Protein AF-A0A0D1WNM3-F1 (afdb_monomer)

Secondary structure (DSSP, 8-state):
--S-HHHHHHH---HHHHTS-HHHHHHHHHHHHHHHHHHHSS-TT-TTT-TTSS-HHHHHHHHHHHHHHHHHHHHHHHHHHHTS---SS----------PPP--HHHHGGG---TT-------------

Solvent-accessible surface area (backbone atoms only — not comparable to full-atom values): 8099 Å² total; per-residue (Å²): 130,94,72,53,56,62,60,40,35,73,70,46,87,46,65,69,48,55,72,45,55,57,84,56,43,50,53,28,38,53,53,25,48,53,54,51,28,64,66,22,66,52,74,66,76,48,53,89,86,24,75,84,40,64,54,70,52,48,49,49,40,39,38,57,42,16,50,52,46,37,46,52,56,46,50,52,54,50,55,66,67,68,73,78,70,95,74,74,99,70,83,79,74,74,80,81,68,79,81,72,82,78,87,44,59,81,56,41,57,90,63,40,60,70,89,77,74,78,78,73,79,77,79,80,77,77,80,79,133

pLDDT: mean 78.2, std 16.03, range [42.34, 95.0]

Nearest PDB structures (foldseek):
  1zts-assembly1_A  TM=7.101E-01  e=7.286E-07  Bacillus subtilis
  1xn8-assembly1_A  TM=7.200E-01  e=1.073E-06  Bacillus subtilis

Foldseek 3Di:
DQDALVRLLVPDPDPLSVPDDRVVLVVLLVVQQVVLCVQQVHAQPPCVVNVPTDDPLVVVSSSLSSNLSSVVVSVVVVVVVPPPDPDDDDDPPPPCPPPDRDDSCVSCVVRRPPPDDPPPPPPPPDDDD

Radius of gyration: 22.01 Å; Cα contacts (8 Å, |Δi|>4): 93; chains: 1; bounding box: 73×21×66 Å

Mean predicted aligned error: 11.25 Å

Sequence (129 aa):
MYITPKDVKEYSEFRAVQNRPDPKLEKDILRAETEIFAYCGHKFDNATKYPNGPPEEVKLAFILLAEYYALIAANESLAKGFKSEKIGGYSYSIGDNPMNKPSFISMLSAYVQTAGMAKRKVDFRMRGL

Organism: Aneurinibacillus migulanus (NCBI:txid47500)

InterPro domains:
  IPR013514 Protein of unknown function DUF3199, YqbG [NF050002] (3-129)
  IPR013514 Protein of unknown function DUF3199, YqbG [PF11436] (3-127)
  IPR013514 Protein of unknown function DUF3199, YqbG [cd08053] (3-100)
  IPR036558 YqbG-like superfamily [G3DSA:1.10.3230.10] (1-129)
  IPR036558 YqbG-like superfamily [SSF116915] (1-127)

Structure (mmCIF, N/CA/C/O backbone):
data_AF-A0A0D1WNM3-F1
#
_entry.id   AF-A0A0D1WNM3-F1
#
loop_
_atom_site.group_PDB
_atom_site.id
_atom_site.type_symbol
_atom_site.label_atom_id
_atom_site.label_alt_id
_atom_site.label_comp_id
_atom_site.label_asym_id
_atom_site.label_entity_id
_atom_site.label_seq_id
_atom_site.pdbx_PDB_ins_code
_atom_site.Cartn_x
_atom_site.Cartn_y
_atom_site.Cartn_z
_atom_site.occupancy
_atom_site.B_iso_or_equiv
_atom_site.auth_seq_id
_atom_site.auth_comp_id
_atom_site.auth_asym_id
_atom_site.auth_atom_id
_atom_site.pdbx_PDB_model_num
ATOM 1 N N . MET A 1 1 ? -1.912 4.699 -11.217 1.00 75.69 1 MET A N 1
ATOM 2 C CA . MET A 1 1 ? -2.162 3.708 -10.161 1.00 75.69 1 MET A CA 1
ATOM 3 C C . MET A 1 1 ? -1.868 2.334 -10.713 1.00 75.69 1 MET A C 1
ATOM 5 O O . MET A 1 1 ? -2.310 2.041 -11.819 1.00 75.69 1 MET A O 1
ATOM 9 N N . TYR A 1 2 ? -1.089 1.546 -9.983 1.00 85.25 2 TYR A N 1
ATOM 10 C CA . TYR A 1 2 ? -0.642 0.211 -10.390 1.00 85.25 2 TYR A CA 1
ATOM 11 C C . TYR A 1 2 ? -1.559 -0.918 -9.896 1.00 85.25 2 TYR A C 1
ATOM 13 O O . TYR A 1 2 ? -1.462 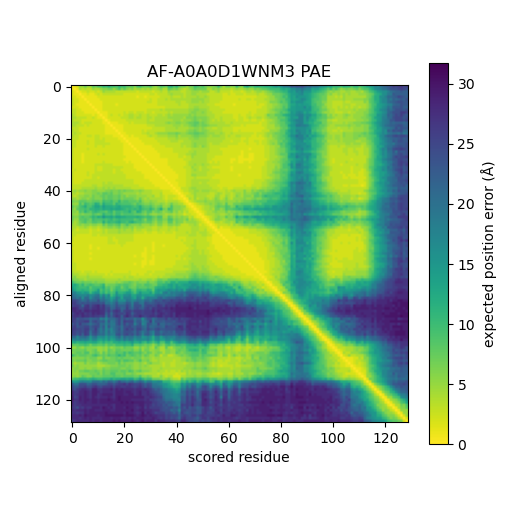-2.038 -10.394 1.00 85.25 2 TYR A O 1
ATOM 21 N N . ILE A 1 3 ? -2.439 -0.610 -8.942 1.00 91.19 3 ILE A N 1
ATOM 22 C CA . ILE A 1 3 ? -3.478 -1.485 -8.387 1.00 91.19 3 ILE A CA 1
ATOM 23 C C . ILE A 1 3 ? -4.782 -0.693 -8.229 1.00 91.19 3 ILE A C 1
ATOM 25 O O . ILE A 1 3 ? -4.751 0.539 -8.142 1.00 91.19 3 ILE A O 1
ATOM 29 N N . THR A 1 4 ? -5.922 -1.381 -8.185 1.00 93.62 4 THR A N 1
ATOM 30 C CA . THR A 1 4 ? -7.239 -0.764 -7.986 1.00 93.62 4 THR A CA 1
ATOM 31 C C . THR A 1 4 ? -7.761 -0.973 -6.559 1.00 93.62 4 THR A C 1
ATOM 33 O O . THR A 1 4 ? -7.346 -1.905 -5.868 1.00 93.62 4 THR A O 1
ATOM 36 N N . PRO A 1 5 ? -8.726 -0.151 -6.103 1.00 94.00 5 PRO A N 1
ATOM 37 C CA . PRO A 1 5 ? -9.447 -0.389 -4.850 1.00 94.00 5 PRO A CA 1
ATOM 38 C C . PRO A 1 5 ? -10.061 -1.793 -4.759 1.00 94.00 5 PRO A C 1
ATOM 40 O O . PRO A 1 5 ? -10.124 -2.371 -3.675 1.00 94.00 5 PRO A O 1
ATOM 43 N N . LYS A 1 6 ? -10.489 -2.354 -5.897 1.00 93.62 6 LYS A N 1
ATOM 44 C CA . LYS A 1 6 ? -11.072 -3.694 -5.976 1.00 93.62 6 LYS A CA 1
ATOM 45 C C . LYS A 1 6 ? -10.046 -4.772 -5.621 1.00 93.62 6 LYS A C 1
ATOM 47 O O . LYS A 1 6 ? -10.362 -5.620 -4.799 1.00 93.62 6 LYS A O 1
ATOM 52 N N . ASP A 1 7 ? -8.820 -4.666 -6.137 1.00 92.62 7 ASP A N 1
ATOM 53 C CA . ASP A 1 7 ? -7.733 -5.614 -5.843 1.00 92.62 7 ASP A CA 1
ATOM 54 C C . ASP A 1 7 ? -7.436 -5.683 -4.337 1.00 92.62 7 ASP A C 1
ATOM 56 O O . ASP A 1 7 ? -7.280 -6.762 -3.769 1.00 92.62 7 ASP A O 1
ATOM 60 N N . VAL A 1 8 ? -7.420 -4.527 -3.663 1.00 93.25 8 VAL A N 1
ATOM 61 C CA . VAL A 1 8 ? -7.190 -4.455 -2.211 1.00 93.25 8 VAL A CA 1
ATOM 62 C C . VAL A 1 8 ? -8.351 -5.077 -1.433 1.00 93.25 8 VAL A C 1
ATOM 64 O O . VAL A 1 8 ? -8.128 -5.780 -0.450 1.00 93.25 8 VAL A O 1
ATOM 67 N N . LYS A 1 9 ? -9.596 -4.847 -1.866 1.00 93.50 9 LYS A N 1
ATOM 68 C CA . LYS A 1 9 ? -10.793 -5.418 -1.228 1.00 93.50 9 LYS A CA 1
ATOM 69 C C . LYS A 1 9 ? -10.918 -6.927 -1.448 1.00 93.50 9 LYS A C 1
ATOM 71 O O . LYS A 1 9 ? -11.380 -7.611 -0.544 1.00 93.50 9 LYS A O 1
ATOM 76 N N . GLU A 1 10 ? -10.538 -7.425 -2.624 1.00 94.44 10 GLU A N 1
ATOM 77 C CA . GLU A 1 10 ? -10.552 -8.857 -2.951 1.00 94.44 10 GLU A CA 1
ATOM 78 C C . GLU A 1 10 ? -9.467 -9.624 -2.193 1.00 94.44 10 GLU A C 1
ATOM 80 O O . GLU A 1 10 ? -9.704 -10.756 -1.782 1.00 94.44 10 GLU A O 1
ATOM 85 N N . TYR A 1 11 ? -8.305 -9.005 -1.971 1.00 93.31 11 TYR A N 1
ATOM 86 C CA . TYR A 1 11 ? -7.243 -9.591 -1.156 1.00 93.31 11 TYR A CA 1
ATOM 87 C C . TYR A 1 11 ? -7.555 -9.557 0.348 1.00 93.31 11 TYR A C 1
ATOM 89 O O . TYR A 1 11 ? -7.249 -10.507 1.064 1.00 93.31 11 TYR A O 1
ATOM 97 N N . SER A 1 12 ? -8.140 -8.461 0.837 1.00 90.94 12 SER A N 1
ATOM 98 C CA . SER A 1 12 ? -8.296 -8.235 2.273 1.00 90.94 12 SER A CA 1
ATOM 99 C C . SER A 1 12 ? -9.423 -9.059 2.893 1.00 90.94 12 SER A C 1
ATOM 101 O O . SER A 1 12 ? -10.576 -8.996 2.464 1.00 90.94 12 SER A O 1
ATOM 103 N N . GLU A 1 13 ? -9.123 -9.738 4.000 1.00 91.06 13 GLU A N 1
ATOM 104 C CA . GLU A 1 13 ? -10.113 -10.439 4.832 1.00 91.06 13 GLU A CA 1
ATOM 105 C C . GLU A 1 13 ? -10.749 -9.518 5.892 1.00 91.06 13 GLU A C 1
ATOM 107 O O . GLU A 1 13 ? -11.712 -9.879 6.579 1.00 91.06 13 GLU A O 1
ATOM 112 N N . PHE A 1 14 ? -10.240 -8.291 6.037 1.00 87.31 14 PHE A N 1
ATOM 113 C CA . PHE A 1 14 ? -10.717 -7.357 7.046 1.00 87.31 14 PHE A CA 1
ATOM 114 C C . PHE A 1 14 ? -11.939 -6.584 6.554 1.00 87.31 14 PHE A C 1
ATOM 116 O O . PHE A 1 14 ? -11.862 -5.730 5.666 1.00 87.31 14 PHE A O 1
ATOM 123 N N . ARG A 1 15 ? -13.071 -6.766 7.243 1.00 88.69 15 ARG A N 1
ATOM 124 C CA . ARG A 1 15 ? -14.311 -6.015 6.970 1.00 88.69 15 ARG A CA 1
ATOM 125 C C . ARG A 1 15 ? -14.118 -4.496 6.981 1.00 88.69 15 ARG A C 1
ATOM 127 O O . ARG A 1 15 ? -14.819 -3.791 6.260 1.00 88.69 15 ARG A O 1
ATOM 134 N N . ALA A 1 16 ? -13.191 -3.984 7.792 1.00 87.44 16 ALA A N 1
ATOM 135 C CA . ALA A 1 16 ? -12.879 -2.557 7.859 1.00 87.44 16 ALA A CA 1
ATOM 136 C C . ALA A 1 16 ? -12.296 -2.010 6.542 1.00 87.44 16 ALA A C 1
ATOM 138 O O . ALA A 1 16 ? -12.558 -0.862 6.185 1.00 87.44 16 ALA A O 1
ATOM 139 N N . VAL A 1 17 ? -11.534 -2.833 5.819 1.00 89.81 17 VAL A N 1
ATOM 140 C CA . VAL A 1 17 ? -10.933 -2.494 4.523 1.00 89.81 17 VAL A CA 1
ATOM 141 C C . VAL A 1 17 ? -11.953 -2.702 3.406 1.00 89.81 17 VAL A C 1
ATOM 143 O O . VAL A 1 17 ? -12.138 -1.815 2.576 1.00 89.81 17 VAL A O 1
ATOM 146 N N . GLN A 1 18 ? -12.698 -3.809 3.445 1.00 92.00 18 GLN A N 1
ATOM 147 C CA . GLN A 1 18 ? -13.749 -4.121 2.468 1.00 92.00 18 GLN A CA 1
ATOM 148 C C . GLN A 1 18 ? -14.848 -3.046 2.409 1.00 92.00 18 GLN A C 1
ATOM 150 O O . GLN A 1 18 ? -15.254 -2.630 1.326 1.00 92.00 18 GLN A O 1
ATOM 155 N N . ASN A 1 19 ? -15.290 -2.548 3.570 1.00 91.12 19 ASN A N 1
ATOM 156 C CA . ASN A 1 19 ? -16.330 -1.515 3.668 1.00 91.12 19 ASN A CA 1
ATOM 157 C C . ASN A 1 19 ? -15.794 -0.083 3.511 1.00 91.12 19 ASN A C 1
ATOM 159 O O . ASN A 1 19 ? -16.553 0.884 3.617 1.00 91.1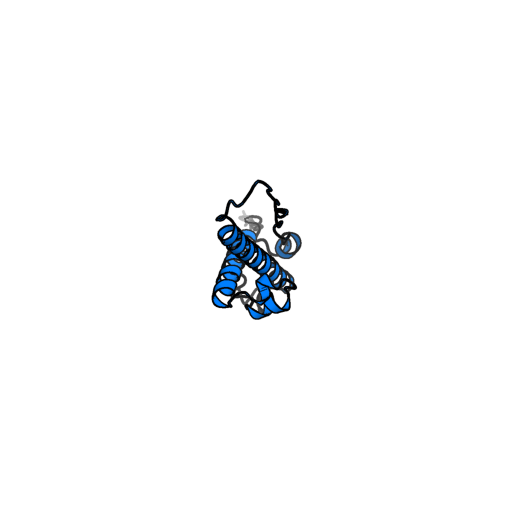2 19 ASN A O 1
ATOM 163 N N . ARG A 1 20 ? -14.486 0.091 3.296 1.00 89.62 20 ARG A N 1
ATOM 164 C CA . ARG A 1 20 ? -13.896 1.418 3.140 1.00 89.62 20 ARG A CA 1
ATOM 165 C C . ARG A 1 20 ? -14.324 2.017 1.794 1.00 89.62 20 ARG A C 1
ATOM 167 O O . ARG A 1 20 ? -14.255 1.329 0.772 1.00 89.62 20 ARG A O 1
ATOM 174 N N . PRO A 1 21 ? -14.742 3.295 1.756 1.00 93.50 21 PRO A N 1
ATOM 175 C CA . PRO A 1 21 ? -15.139 3.926 0.507 1.00 93.50 21 PRO A CA 1
ATOM 176 C C . PRO A 1 21 ? -13.944 4.028 -0.442 1.00 93.50 21 PRO A C 1
ATOM 178 O O . PRO A 1 21 ? -12.856 4.449 -0.039 1.00 93.50 21 PRO A O 1
ATOM 181 N N . ASP A 1 22 ? -14.180 3.697 -1.708 1.00 93.62 22 ASP A N 1
ATOM 182 C CA . ASP A 1 22 ? -13.201 3.718 -2.798 1.00 93.62 22 ASP A CA 1
ATOM 183 C C . ASP A 1 22 ? -12.364 5.010 -2.851 1.00 93.62 22 ASP A C 1
ATOM 185 O O . ASP A 1 22 ? -11.143 4.886 -2.812 1.00 93.62 22 ASP A O 1
ATOM 189 N N . PRO A 1 23 ? -12.927 6.236 -2.750 1.00 93.88 23 PRO A N 1
ATOM 190 C CA . PRO A 1 23 ? -12.119 7.463 -2.767 1.00 93.88 23 PRO A CA 1
ATOM 191 C C . PRO A 1 23 ? -11.174 7.635 -1.569 1.00 93.88 23 PRO A C 1
ATOM 193 O O . PRO A 1 23 ? -10.243 8.442 -1.620 1.00 93.88 23 PRO A O 1
ATOM 196 N N . LYS A 1 24 ? -11.409 6.933 -0.452 1.00 93.12 24 LYS A N 1
ATOM 197 C CA . LYS A 1 24 ? -10.439 6.880 0.654 1.00 93.12 24 LYS A CA 1
ATOM 198 C C . LYS A 1 24 ? -9.380 5.822 0.376 1.00 93.12 24 LYS A C 1
ATOM 200 O O . LYS A 1 24 ? -8.204 6.113 0.557 1.00 93.12 24 LYS A O 1
ATOM 205 N N . LEU A 1 25 ? -9.796 4.652 -0.107 1.00 93.62 25 LEU A N 1
ATOM 206 C CA . LEU A 1 25 ? -8.893 3.549 -0.427 1.00 93.62 25 LEU A CA 1
ATOM 207 C C . LEU A 1 25 ? -7.901 3.933 -1.537 1.00 93.62 25 LEU A C 1
ATOM 209 O O . LEU A 1 25 ? -6.726 3.608 -1.442 1.00 93.62 25 LEU A O 1
ATOM 213 N N . GLU A 1 26 ? -8.325 4.735 -2.515 1.00 95.00 26 GLU A N 1
ATOM 214 C CA . GLU A 1 26 ? -7.450 5.345 -3.523 1.00 95.00 26 GLU A CA 1
ATOM 215 C C . GLU A 1 26 ? -6.322 6.188 -2.901 1.00 95.00 26 GLU A C 1
ATOM 217 O O . GLU A 1 26 ? -5.174 6.134 -3.340 1.00 95.00 26 GLU A O 1
ATOM 222 N N . LYS A 1 27 ? -6.608 6.941 -1.834 1.00 94.69 27 LYS A N 1
ATOM 223 C CA . LYS A 1 27 ? -5.583 7.732 -1.131 1.00 94.69 27 LYS A CA 1
ATOM 224 C C . LYS A 1 27 ? -4.626 6.845 -0.342 1.00 94.69 27 LYS A C 1
ATOM 226 O O . LYS A 1 27 ? -3.434 7.142 -0.283 1.00 94.69 27 LYS A 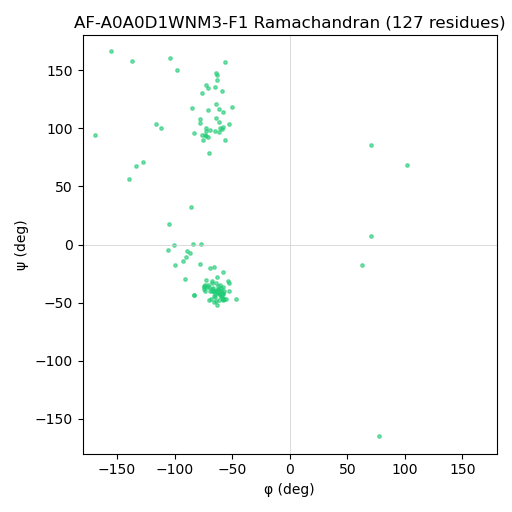O 1
ATOM 231 N N . ASP A 1 28 ? -5.135 5.764 0.244 1.00 93.31 28 ASP A N 1
ATOM 232 C CA . ASP A 1 28 ? -4.310 4.777 0.943 1.00 93.31 28 ASP A CA 1
ATOM 233 C C . ASP A 1 28 ? -3.376 4.045 -0.040 1.00 93.31 28 ASP A C 1
ATOM 235 O O . ASP A 1 28 ? -2.188 3.885 0.242 1.00 93.31 28 ASP A O 1
ATOM 239 N N . ILE A 1 29 ? -3.873 3.713 -1.238 1.00 94.50 29 ILE A N 1
ATOM 240 C CA . ILE A 1 29 ? -3.078 3.165 -2.347 1.00 94.50 29 ILE A CA 1
ATOM 241 C C . ILE A 1 29 ? -2.005 4.164 -2.791 1.00 94.50 29 ILE A C 1
ATOM 243 O O . ILE A 1 29 ? -0.840 3.796 -2.892 1.00 94.50 29 ILE A O 1
ATOM 247 N N . LEU A 1 30 ? -2.348 5.439 -2.996 1.00 94.44 30 LEU A N 1
ATOM 248 C CA . LEU A 1 30 ? -1.371 6.465 -3.386 1.00 94.44 30 LEU A CA 1
ATOM 249 C C . LEU A 1 30 ? -0.245 6.616 -2.347 1.00 94.44 30 LEU A C 1
ATOM 251 O O . LEU A 1 30 ? 0.925 6.822 -2.690 1.00 94.44 30 LEU A O 1
ATOM 255 N N . ARG A 1 31 ? -0.589 6.502 -1.060 1.00 92.56 31 ARG A N 1
ATOM 256 C CA . ARG A 1 31 ? 0.387 6.521 0.032 1.00 92.56 31 ARG A CA 1
ATOM 257 C C . ARG A 1 31 ? 1.316 5.308 -0.030 1.00 92.56 31 ARG A C 1
ATOM 259 O O . ARG A 1 31 ? 2.528 5.483 0.087 1.00 92.56 31 ARG A O 1
ATOM 266 N N . ALA A 1 32 ? 0.763 4.117 -0.260 1.00 92.69 32 ALA A N 1
ATOM 267 C CA . ALA A 1 32 ? 1.537 2.894 -0.462 1.00 92.69 32 ALA A CA 1
ATOM 268 C C . ALA A 1 32 ? 2.477 3.000 -1.671 1.00 92.69 32 ALA A C 1
ATOM 270 O O . ALA A 1 32 ? 3.660 2.680 -1.570 1.00 92.69 32 ALA A O 1
ATOM 271 N N . GLU A 1 33 ? 1.980 3.533 -2.786 1.00 92.19 33 GLU A N 1
ATOM 272 C CA . GLU A 1 33 ? 2.768 3.761 -3.994 1.00 92.19 33 GLU A CA 1
ATOM 273 C C . GLU A 1 33 ? 3.977 4.660 -3.727 1.00 92.19 33 GLU A C 1
ATOM 275 O O . GLU A 1 33 ? 5.107 4.324 -4.079 1.00 92.19 33 GLU A O 1
ATOM 280 N N . THR A 1 34 ? 3.746 5.778 -3.041 1.00 91.62 34 THR A N 1
ATOM 281 C CA . THR A 1 34 ? 4.795 6.748 -2.712 1.00 91.62 34 THR A CA 1
ATOM 282 C C . THR A 1 34 ? 5.900 6.128 -1.855 1.00 91.62 34 THR A C 1
ATOM 284 O O . THR A 1 34 ? 7.080 6.371 -2.107 1.00 91.62 34 THR A O 1
ATOM 287 N N . GLU A 1 35 ? 5.542 5.307 -0.866 1.00 91.31 35 GLU A N 1
ATOM 288 C CA . GLU A 1 35 ? 6.519 4.656 0.011 1.00 91.31 35 GLU A CA 1
ATOM 289 C C . GLU A 1 35 ? 7.337 3.589 -0.733 1.00 91.31 35 GLU A C 1
ATOM 291 O O . GLU A 1 35 ? 8.557 3.521 -0.578 1.00 91.31 35 GLU A O 1
ATOM 296 N N . ILE A 1 36 ? 6.697 2.815 -1.610 1.00 90.50 36 ILE A N 1
ATOM 297 C CA . ILE A 1 36 ? 7.378 1.816 -2.439 1.00 90.50 36 ILE A CA 1
ATOM 298 C C . ILE A 1 36 ? 8.323 2.483 -3.443 1.00 90.50 36 ILE A C 1
ATOM 300 O O . ILE A 1 36 ? 9.450 2.022 -3.613 1.00 90.50 36 ILE A O 1
ATOM 304 N N . PHE A 1 37 ? 7.938 3.605 -4.061 1.00 90.31 37 PHE A N 1
ATOM 305 C CA . PHE A 1 37 ? 8.854 4.349 -4.936 1.00 90.31 37 PHE A CA 1
ATOM 306 C C . PHE A 1 37 ? 10.022 4.958 -4.168 1.00 90.31 37 PHE A C 1
ATOM 308 O O . PHE A 1 37 ? 11.137 4.970 -4.685 1.00 90.31 37 PHE A O 1
ATOM 315 N N . ALA A 1 38 ? 9.789 5.439 -2.944 1.00 89.19 38 ALA A N 1
ATOM 316 C CA . ALA A 1 38 ? 10.859 5.926 -2.081 1.00 89.19 38 ALA A CA 1
ATOM 317 C C . ALA A 1 38 ? 11.844 4.803 -1.721 1.00 89.19 38 ALA A C 1
ATOM 319 O O . ALA A 1 38 ? 13.052 5.029 -1.725 1.00 89.19 38 ALA A O 1
ATOM 320 N N . TYR A 1 39 ? 11.343 3.590 -1.479 1.00 87.75 39 TYR A N 1
ATOM 321 C CA . TYR A 1 39 ? 12.173 2.419 -1.208 1.00 87.75 39 TYR A CA 1
ATOM 322 C C . TYR A 1 39 ? 12.948 1.940 -2.447 1.00 87.75 39 TYR A C 1
ATOM 32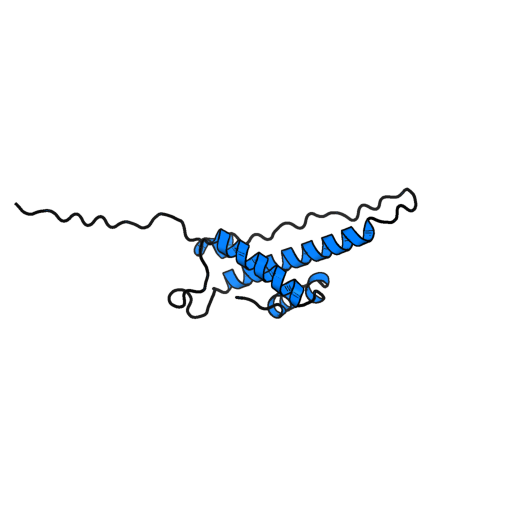4 O O . TYR A 1 39 ? 14.153 1.709 -2.382 1.00 87.75 39 TYR A O 1
ATOM 332 N N . CYS A 1 40 ? 12.280 1.814 -3.597 1.00 87.44 40 CYS A N 1
ATOM 333 C CA . CYS A 1 40 ? 12.897 1.333 -4.835 1.00 87.44 40 CYS A CA 1
ATOM 334 C C . CYS A 1 40 ? 13.752 2.393 -5.553 1.00 87.44 40 CYS A C 1
ATOM 336 O O . CYS A 1 40 ? 14.522 2.045 -6.451 1.00 87.44 40 CYS A O 1
ATOM 338 N N . GLY A 1 41 ? 13.591 3.676 -5.222 1.00 86.94 41 GLY A N 1
ATOM 339 C CA . GLY A 1 41 ? 14.289 4.801 -5.851 1.00 86.94 41 GLY A CA 1
ATOM 340 C C . GLY A 1 41 ? 13.847 5.113 -7.287 1.00 86.94 41 GLY A C 1
ATOM 341 O O . GLY A 1 41 ? 14.473 5.931 -7.955 1.00 86.94 41 GLY A O 1
ATOM 342 N N . HIS A 1 42 ? 12.795 4.465 -7.794 1.00 85.94 42 HIS A N 1
ATOM 343 C CA . HIS A 1 42 ? 12.285 4.678 -9.147 1.00 85.94 42 HIS A CA 1
ATOM 344 C C . HIS A 1 42 ? 10.797 4.309 -9.258 1.00 85.94 42 HIS A C 1
ATOM 346 O O . HIS A 1 42 ? 10.231 3.667 -8.374 1.00 85.94 42 HIS A O 1
ATOM 352 N N . LYS A 1 43 ? 10.162 4.728 -10.360 1.00 86.12 43 LYS A N 1
ATOM 353 C CA . LYS A 1 43 ? 8.783 4.358 -10.720 1.00 86.12 43 LYS A CA 1
ATOM 354 C C . LYS A 1 43 ? 8.780 3.197 -11.719 1.00 86.12 43 LYS A C 1
ATOM 356 O O . LYS A 1 43 ? 9.673 3.113 -12.563 1.00 86.12 43 LYS A O 1
ATOM 361 N N . PHE A 1 44 ? 7.737 2.371 -11.690 1.00 84.31 44 PHE A N 1
ATOM 362 C CA . PHE A 1 44 ? 7.547 1.223 -12.593 1.00 84.31 44 PHE A CA 1
ATOM 363 C C . PHE A 1 44 ? 6.872 1.595 -13.930 1.00 84.31 44 PHE A C 1
ATOM 365 O O . PHE A 1 44 ? 6.150 0.795 -14.511 1.00 84.31 44 PHE A O 1
ATOM 372 N N . ASP A 1 45 ? 7.115 2.811 -14.423 1.00 82.12 45 ASP A N 1
ATOM 373 C CA . ASP A 1 45 ? 6.500 3.358 -15.646 1.00 82.12 45 ASP A CA 1
ATOM 374 C C . ASP A 1 45 ? 7.321 3.054 -16.917 1.00 82.12 45 ASP A C 1
ATOM 376 O O . ASP A 1 45 ? 6.890 3.262 -18.046 1.00 82.12 45 ASP A O 1
ATOM 380 N N . ASN A 1 46 ? 8.548 2.552 -16.750 1.00 81.81 46 ASN A N 1
ATOM 381 C CA . ASN A 1 46 ? 9.448 2.310 -17.869 1.00 81.81 46 ASN A CA 1
ATOM 382 C C . ASN A 1 46 ? 8.994 1.091 -18.690 1.00 81.81 46 ASN A C 1
ATOM 384 O O . ASN A 1 46 ? 9.349 -0.036 -18.356 1.00 81.81 46 ASN A O 1
ATOM 388 N N . ALA A 1 47 ? 8.282 1.325 -19.794 1.00 77.06 47 ALA A N 1
ATOM 389 C CA . ALA A 1 47 ? 7.782 0.273 -20.685 1.00 77.06 47 ALA A CA 1
ATOM 390 C C . ALA A 1 47 ? 8.884 -0.635 -21.274 1.00 77.06 47 ALA A C 1
ATOM 392 O O . ALA A 1 47 ? 8.615 -1.778 -21.630 1.00 77.06 47 ALA A O 1
ATOM 393 N N . THR A 1 48 ? 10.137 -0.168 -21.353 1.00 78.50 48 THR A N 1
ATOM 394 C CA . THR A 1 48 ? 11.271 -0.985 -21.821 1.00 78.50 48 THR A CA 1
ATOM 395 C C . THR A 1 48 ? 11.719 -2.009 -20.778 1.00 78.50 48 THR A C 1
ATOM 397 O O . THR A 1 48 ? 12.125 -3.111 -21.136 1.00 78.50 48 THR A O 1
ATOM 400 N N . LYS A 1 49 ? 11.664 -1.660 -19.489 1.00 76.50 49 LYS A N 1
ATOM 401 C CA . LYS A 1 49 ? 12.009 -2.563 -18.378 1.00 76.50 49 LYS A CA 1
ATOM 402 C C . LYS A 1 49 ? 10.807 -3.351 -17.859 1.00 76.50 49 LYS A C 1
ATOM 404 O O . LYS A 1 49 ? 10.980 -4.463 -17.376 1.00 76.50 49 LYS A O 1
ATOM 409 N N . TYR A 1 50 ? 9.615 -2.777 -17.971 1.00 81.75 50 TYR A N 1
ATOM 410 C CA . TYR A 1 50 ? 8.365 -3.273 -17.403 1.00 81.75 50 TYR A CA 1
ATOM 411 C C . TYR A 1 50 ? 7.246 -3.222 -18.459 1.00 81.75 50 TYR A C 1
ATOM 413 O O . TYR A 1 50 ? 6.310 -2.432 -18.333 1.00 81.75 50 TYR A O 1
ATOM 421 N N . PRO A 1 51 ? 7.323 -4.041 -19.526 1.00 75.62 51 PRO A N 1
ATOM 422 C CA . PRO A 1 51 ? 6.367 -3.987 -20.638 1.00 75.62 51 PRO A CA 1
ATOM 423 C C . PRO A 1 51 ? 4.931 -4.329 -20.219 1.00 75.62 51 PRO A C 1
ATOM 425 O O . PRO A 1 51 ? 3.984 -3.813 -20.800 1.00 75.62 51 PRO A O 1
ATOM 428 N N . ASN A 1 52 ? 4.770 -5.144 -19.172 1.00 78.81 52 ASN A N 1
ATOM 429 C CA . ASN A 1 52 ? 3.472 -5.545 -18.616 1.00 78.81 52 ASN A CA 1
ATOM 430 C C . ASN A 1 52 ? 3.144 -4.816 -17.294 1.00 78.81 52 ASN A C 1
ATOM 432 O O . ASN A 1 52 ? 2.303 -5.272 -16.514 1.00 78.81 52 ASN A O 1
ATOM 436 N N . GLY A 1 53 ? 3.832 -3.702 -17.016 1.00 81.50 53 GLY A N 1
ATOM 437 C CA . GLY A 1 53 ? 3.765 -3.001 -15.735 1.00 81.50 53 GLY A CA 1
ATOM 438 C C . GLY A 1 53 ? 4.593 -3.679 -14.633 1.00 81.50 53 GLY A C 1
ATOM 439 O O . GLY A 1 53 ? 5.471 -4.496 -14.930 1.00 81.50 53 GLY A O 1
ATOM 440 N N . PRO A 1 54 ? 4.362 -3.325 -13.354 1.00 84.38 54 PRO A N 1
ATOM 441 C CA . PRO A 1 54 ? 5.143 -3.854 -12.247 1.00 84.38 54 PRO A CA 1
ATOM 442 C C . PRO A 1 54 ? 4.980 -5.379 -12.116 1.00 84.38 54 PRO A C 1
ATOM 444 O O . PRO A 1 54 ? 3.883 -5.898 -12.355 1.00 84.38 54 PRO A O 1
ATOM 447 N N . PRO A 1 55 ? 6.045 -6.087 -11.701 1.00 88.19 55 PRO A N 1
ATOM 448 C CA . PRO A 1 55 ? 5.996 -7.517 -11.409 1.00 88.19 55 PRO A CA 1
ATOM 449 C C . PRO A 1 55 ? 4.937 -7.852 -10.354 1.00 88.19 55 PRO A C 1
ATOM 451 O O . PRO A 1 55 ? 4.576 -7.006 -9.532 1.00 88.19 55 PRO A O 1
ATOM 454 N N . GLU A 1 56 ? 4.471 -9.102 -10.334 1.00 88.81 56 GLU A N 1
ATOM 455 C CA . GLU A 1 56 ? 3.454 -9.558 -9.372 1.00 88.81 56 GLU A CA 1
ATOM 456 C C . GLU A 1 56 ? 3.886 -9.374 -7.913 1.00 88.81 56 GLU A C 1
ATOM 458 O O . GLU A 1 56 ? 3.078 -8.963 -7.086 1.00 88.81 56 GLU A O 1
ATOM 463 N N . GLU A 1 57 ? 5.169 -9.570 -7.603 1.00 89.62 57 GLU A N 1
ATOM 464 C CA . GLU A 1 57 ? 5.727 -9.343 -6.261 1.00 89.62 57 GLU A CA 1
ATOM 465 C C . GLU A 1 57 ? 5.547 -7.889 -5.802 1.00 89.62 57 GLU A C 1
ATOM 467 O O . GLU A 1 57 ? 5.202 -7.611 -4.654 1.00 89.62 57 GLU A O 1
ATOM 472 N N . VAL A 1 58 ? 5.737 -6.946 -6.726 1.00 89.94 58 VAL A N 1
ATOM 473 C CA . VAL A 1 58 ? 5.591 -5.511 -6.467 1.00 89.94 58 VAL A CA 1
ATOM 474 C C . VAL A 1 58 ? 4.109 -5.147 -6.349 1.00 89.94 58 VAL A C 1
ATOM 476 O O . VAL A 1 58 ? 3.738 -4.359 -5.480 1.00 89.94 58 VAL A O 1
ATOM 479 N N . LYS A 1 59 ? 3.241 -5.754 -7.169 1.00 91.12 59 LYS A N 1
ATOM 480 C CA . LYS A 1 59 ? 1.780 -5.610 -7.047 1.00 91.12 59 LYS A CA 1
ATOM 481 C C . LYS A 1 59 ? 1.283 -6.076 -5.681 1.00 91.12 59 LYS A C 1
ATOM 483 O O . LYS A 1 59 ? 0.536 -5.347 -5.032 1.00 91.12 59 LYS A O 1
ATOM 488 N N . LEU A 1 60 ? 1.755 -7.229 -5.212 1.00 92.00 60 LEU A N 1
ATOM 489 C CA . LEU A 1 60 ? 1.432 -7.747 -3.885 1.00 92.00 60 LEU A CA 1
ATOM 490 C C . LEU A 1 60 ? 1.923 -6.807 -2.774 1.00 92.00 60 LEU A C 1
ATOM 492 O O . LEU A 1 60 ? 1.184 -6.541 -1.828 1.00 92.00 60 LEU A O 1
ATOM 496 N N . ALA A 1 61 ? 3.124 -6.238 -2.913 1.00 92.62 61 ALA A N 1
ATOM 497 C CA . ALA A 1 61 ? 3.635 -5.247 -1.968 1.00 92.62 61 ALA A CA 1
ATOM 498 C C . ALA A 1 61 ? 2.747 -3.989 -1.898 1.00 92.62 61 ALA A C 1
ATOM 500 O O . ALA A 1 61 ? 2.474 -3.505 -0.796 1.00 92.62 61 ALA A O 1
ATOM 501 N N . PHE A 1 62 ? 2.251 -3.479 -3.037 1.00 93.00 62 PHE A N 1
ATOM 502 C CA . PHE A 1 62 ? 1.293 -2.364 -3.039 1.00 93.00 62 PHE A CA 1
ATOM 503 C C . PHE A 1 62 ? 0.003 -2.727 -2.293 1.00 93.00 62 PHE A C 1
ATOM 505 O O . PHE A 1 62 ? -0.478 -1.917 -1.501 1.00 93.00 62 PHE A O 1
ATOM 512 N N . ILE A 1 63 ? -0.535 -3.932 -2.513 1.00 94.00 63 ILE A N 1
ATOM 513 C CA . ILE A 1 63 ? -1.776 -4.401 -1.878 1.00 94.00 63 ILE A CA 1
ATOM 514 C C . ILE A 1 63 ? -1.613 -4.486 -0.356 1.00 94.00 63 ILE A C 1
ATOM 516 O O . ILE A 1 63 ? -2.394 -3.874 0.373 1.00 94.00 63 ILE A O 1
ATOM 520 N N . LEU A 1 64 ? -0.568 -5.168 0.121 1.00 92.81 64 LEU A N 1
ATOM 521 C CA . LEU A 1 64 ? -0.279 -5.339 1.551 1.00 92.81 64 LEU A CA 1
ATOM 522 C C . LEU A 1 64 ? -0.108 -3.998 2.272 1.00 92.81 64 LEU A C 1
ATOM 524 O O . LEU A 1 64 ? -0.598 -3.791 3.384 1.00 92.81 64 LEU A O 1
ATOM 528 N N . LEU A 1 65 ? 0.598 -3.063 1.638 1.00 93.06 65 LEU A N 1
ATOM 529 C CA . LEU A 1 65 ? 0.859 -1.761 2.233 1.00 93.06 65 LEU A CA 1
ATOM 530 C C . LEU A 1 65 ? -0.390 -0.863 2.221 1.00 93.06 65 LEU A C 1
ATOM 532 O O . LEU A 1 65 ? -0.635 -0.137 3.187 1.00 93.06 65 LEU A O 1
ATOM 536 N N . ALA A 1 66 ? -1.205 -0.934 1.165 1.00 93.88 66 ALA A N 1
ATOM 537 C CA . ALA A 1 66 ? -2.486 -0.235 1.096 1.00 93.88 66 ALA A CA 1
ATOM 538 C C . ALA A 1 66 ? -3.479 -0.764 2.146 1.00 93.88 66 ALA A C 1
ATOM 540 O O . ALA A 1 66 ? -4.125 0.032 2.830 1.00 93.88 66 ALA A O 1
ATOM 541 N N . GLU A 1 67 ? -3.553 -2.086 2.325 1.00 93.25 67 GLU A N 1
ATOM 542 C CA . GLU A 1 67 ? -4.349 -2.735 3.372 1.00 93.25 67 GLU A CA 1
ATOM 543 C C . GLU A 1 67 ? -3.933 -2.250 4.768 1.00 93.25 67 GLU A C 1
ATOM 545 O O . GLU A 1 67 ? -4.779 -1.830 5.560 1.00 93.25 67 GLU A O 1
ATOM 550 N N . TYR A 1 68 ? -2.627 -2.214 5.046 1.00 92.12 68 TYR A N 1
ATOM 551 C CA . TYR A 1 68 ? -2.084 -1.710 6.307 1.00 92.12 68 TYR A CA 1
ATOM 552 C C . TYR A 1 68 ? -2.515 -0.263 6.603 1.00 92.12 68 TYR A C 1
ATOM 554 O O . TYR A 1 68 ? -2.981 0.040 7.706 1.00 92.12 68 TYR A O 1
ATOM 562 N N . TYR A 1 69 ? -2.418 0.644 5.627 1.00 91.31 69 TYR A N 1
ATOM 563 C CA . TYR A 1 69 ? -2.864 2.027 5.824 1.00 91.31 69 TYR A CA 1
ATOM 564 C C . TYR A 1 69 ? -4.380 2.147 5.986 1.00 91.31 69 TYR A C 1
ATOM 566 O O . TYR A 1 69 ? -4.843 2.931 6.822 1.00 91.31 69 TYR A O 1
ATOM 574 N N . ALA A 1 70 ? -5.150 1.354 5.239 1.00 91.62 70 ALA A N 1
ATOM 575 C CA . ALA A 1 70 ? -6.598 1.307 5.374 1.00 91.62 70 ALA A CA 1
ATOM 576 C C . ALA A 1 70 ? -7.016 0.852 6.784 1.00 91.62 70 ALA A C 1
ATOM 578 O O . ALA A 1 70 ? -7.909 1.468 7.378 1.00 91.62 70 ALA A O 1
ATOM 579 N N . LEU A 1 71 ? -6.331 -0.154 7.342 1.00 89.25 71 LEU A N 1
ATOM 580 C CA . LEU A 1 71 ? -6.533 -0.655 8.705 1.00 89.25 71 LEU A CA 1
ATOM 581 C C . LEU A 1 71 ? -6.188 0.384 9.771 1.00 89.25 71 LEU A C 1
ATOM 583 O O . LEU A 1 71 ? -7.012 0.644 10.648 1.00 89.25 71 LEU A O 1
ATOM 587 N N . ILE A 1 72 ? -5.023 1.033 9.677 1.00 88.12 72 ILE A N 1
ATOM 588 C CA . ILE A 1 72 ? -4.642 2.093 10.625 1.00 88.12 72 ILE A CA 1
ATOM 589 C C . ILE A 1 72 ? -5.671 3.216 10.615 1.00 88.12 72 ILE A C 1
ATOM 591 O O . ILE A 1 72 ? -6.121 3.661 11.667 1.00 88.12 72 ILE A O 1
ATOM 595 N N . ALA A 1 73 ? -6.070 3.675 9.430 1.00 87.06 73 ALA A N 1
ATOM 596 C CA . ALA A 1 73 ? -7.021 4.767 9.323 1.00 87.06 73 ALA A CA 1
ATOM 597 C C . ALA A 1 73 ? -8.421 4.372 9.828 1.00 87.06 73 ALA A C 1
ATOM 599 O O . ALA A 1 73 ? -9.149 5.226 10.339 1.00 87.06 73 ALA A O 1
ATOM 600 N N . ALA A 1 74 ? -8.813 3.102 9.690 1.00 84.25 74 ALA A N 1
ATOM 601 C CA . ALA A 1 74 ? -10.045 2.582 10.278 1.00 84.25 74 ALA A CA 1
ATOM 602 C C . ALA A 1 74 ? -9.965 2.533 11.813 1.00 84.25 74 ALA A C 1
ATOM 604 O O . ALA A 1 74 ? -10.863 3.049 12.477 1.00 84.25 74 ALA A O 1
ATOM 605 N N . ASN A 1 75 ? -8.872 2.016 12.378 1.00 77.94 75 ASN A N 1
ATOM 606 C CA . ASN A 1 75 ? -8.655 1.980 13.827 1.00 77.94 75 ASN A CA 1
ATOM 607 C C . ASN A 1 75 ? -8.559 3.380 14.439 1.00 77.94 75 ASN A C 1
ATOM 609 O O . ASN A 1 75 ? -9.171 3.632 15.472 1.00 77.94 75 ASN A O 1
ATOM 613 N N . GLU A 1 76 ? -7.871 4.323 13.791 1.00 72.75 76 GLU A N 1
ATOM 614 C CA . GLU A 1 76 ? -7.817 5.712 14.259 1.00 72.75 76 GLU A CA 1
ATOM 615 C C . GLU A 1 76 ? -9.210 6.359 14.252 1.0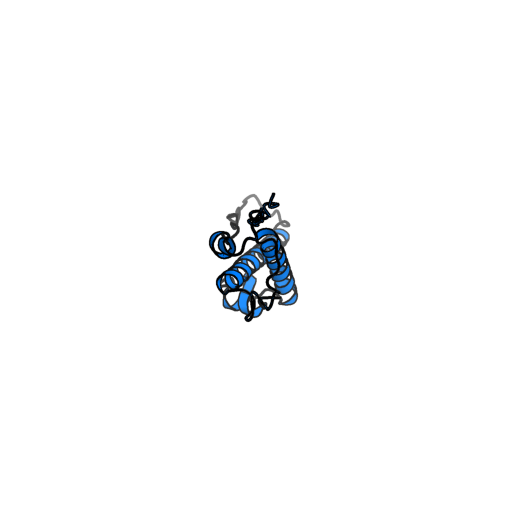0 72.75 76 GLU A C 1
ATOM 617 O O . GLU A 1 76 ? -9.562 7.097 15.174 1.00 72.75 76 GLU A O 1
ATOM 622 N N . SER A 1 77 ? -10.029 6.053 13.239 1.00 67.19 77 SER A N 1
ATOM 623 C CA . SER A 1 77 ? -11.417 6.528 13.177 1.00 67.19 77 SER A CA 1
ATOM 624 C C . SER A 1 77 ? -12.260 5.959 14.323 1.00 67.19 77 SER A C 1
ATOM 626 O O . SER A 1 77 ? -13.040 6.697 14.923 1.00 67.19 77 SER A O 1
ATOM 628 N N . LEU A 1 78 ? -12.069 4.681 14.674 1.00 63.41 78 LEU A N 1
ATOM 629 C CA . LEU A 1 78 ? -12.724 4.050 15.823 1.00 63.41 78 LEU A CA 1
ATOM 630 C C . LEU A 1 78 ? -12.241 4.669 17.145 1.00 63.41 78 LEU A C 1
ATOM 632 O O . LEU A 1 78 ? -13.054 5.116 17.950 1.00 63.41 78 LEU A O 1
ATOM 636 N N . ALA A 1 79 ? -10.929 4.792 17.348 1.00 61.44 79 ALA A N 1
ATOM 637 C CA . ALA A 1 79 ? -10.339 5.364 18.560 1.00 61.44 79 ALA A CA 1
ATOM 638 C C . ALA A 1 79 ? -10.755 6.827 18.806 1.00 61.44 79 ALA A C 1
ATOM 640 O O . ALA A 1 79 ? -10.943 7.231 19.954 1.00 61.44 79 ALA A O 1
ATOM 641 N N . LYS A 1 80 ? -10.933 7.625 17.743 1.00 59.47 80 LYS A N 1
ATOM 642 C CA . LYS A 1 80 ? -11.476 8.990 17.840 1.00 59.47 80 LYS A CA 1
ATOM 643 C C . LYS A 1 80 ? -12.949 9.011 18.261 1.00 59.47 80 LYS A C 1
ATOM 645 O O . LYS A 1 80 ? -13.337 9.933 18.969 1.00 59.47 80 LYS A O 1
ATOM 650 N N . GLY A 1 81 ? -13.741 8.009 17.872 1.00 55.31 81 GLY A N 1
ATOM 651 C CA . GLY A 1 81 ? -15.148 7.884 18.266 1.00 55.31 81 GLY A CA 1
ATOM 652 C C . GLY A 1 81 ? -15.351 7.464 19.726 1.00 55.31 81 GLY A C 1
ATOM 653 O O . GLY A 1 81 ? -16.268 7.954 20.373 1.00 55.31 81 GLY A O 1
ATOM 654 N N . PHE A 1 82 ? -14.475 6.614 20.273 1.00 56.16 82 PHE A N 1
ATOM 655 C CA . PHE A 1 82 ? -14.616 6.067 21.635 1.00 56.16 82 PHE A CA 1
ATOM 656 C C . PHE A 1 82 ? -13.969 6.908 22.750 1.00 56.16 82 PHE A C 1
ATOM 658 O O . PHE A 1 82 ? -14.130 6.596 23.928 1.00 56.16 82 PHE A O 1
ATOM 665 N N . LYS A 1 83 ? -13.235 7.982 22.431 1.00 52.81 83 LYS A N 1
ATOM 666 C CA . LYS A 1 83 ? -12.503 8.774 23.442 1.00 52.81 83 LYS A CA 1
ATOM 667 C C . LYS A 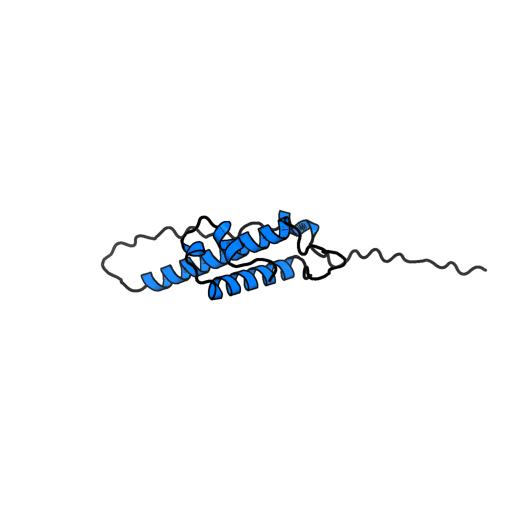1 83 ? -13.370 9.729 24.275 1.00 52.81 83 LYS A C 1
ATOM 669 O O . LYS A 1 83 ? -12.839 10.413 25.151 1.00 52.81 83 LYS A O 1
ATOM 674 N N . SER A 1 84 ? -14.679 9.764 24.046 1.00 52.19 84 SER A N 1
ATOM 675 C CA . SER A 1 84 ? -15.595 10.693 24.704 1.00 52.19 84 SER A CA 1
ATOM 676 C C . SER A 1 84 ? -16.762 9.964 25.350 1.00 52.19 84 SER A C 1
ATOM 678 O O . SER A 1 84 ? -17.874 10.090 24.875 1.00 52.19 84 SER A O 1
ATOM 680 N N . GLU A 1 85 ? -16.502 9.236 26.440 1.00 47.78 85 GLU A N 1
ATOM 681 C CA . GLU A 1 85 ? -17.476 8.974 27.512 1.00 47.78 85 GLU A CA 1
ATOM 682 C C . GLU A 1 85 ? -16.760 8.339 28.718 1.00 47.78 85 GLU A C 1
ATOM 684 O O . GLU A 1 85 ? -16.540 7.133 28.798 1.00 47.78 85 GLU A O 1
ATOM 689 N N . LYS A 1 86 ? -16.349 9.167 29.689 1.00 55.12 86 LYS A N 1
ATOM 690 C CA . LYS A 1 86 ? -15.995 8.673 31.028 1.00 55.12 86 LYS A CA 1
ATOM 691 C C . LYS A 1 86 ? -17.294 8.355 31.768 1.00 55.12 86 LYS A C 1
ATOM 693 O O . LYS A 1 86 ? -17.818 9.214 32.471 1.00 55.12 86 LYS A O 1
ATOM 698 N N . ILE A 1 87 ? -17.785 7.127 31.643 1.00 53.25 87 ILE A N 1
ATOM 699 C CA . ILE A 1 87 ? -18.798 6.580 32.551 1.00 53.25 87 ILE A CA 1
ATOM 700 C C . ILE A 1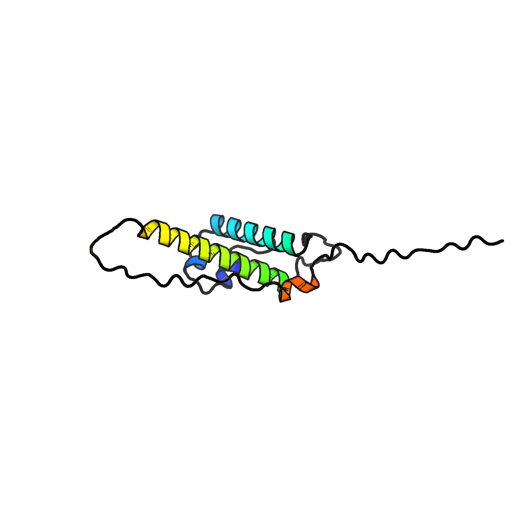 87 ? -18.136 5.461 33.359 1.00 53.25 87 ILE A C 1
ATOM 702 O O . ILE A 1 87 ? -17.938 4.355 32.877 1.00 53.25 87 ILE A O 1
ATOM 706 N N . GLY A 1 88 ? -17.758 5.793 34.597 1.00 57.09 88 GLY A N 1
ATOM 707 C CA . GLY A 1 88 ? -17.559 4.829 35.684 1.00 57.09 88 GLY A CA 1
ATOM 708 C C . GLY A 1 88 ? -16.355 3.884 35.599 1.00 57.09 88 GLY A C 1
ATOM 709 O O . GLY A 1 88 ? -16.511 2.727 35.239 1.00 57.09 88 GLY A O 1
ATOM 710 N N . GLY A 1 89 ? -15.187 4.343 36.068 1.00 57.78 89 GLY A N 1
ATOM 711 C CA . GLY A 1 89 ? -14.208 3.569 36.865 1.00 57.78 89 GLY A CA 1
ATOM 712 C C . GLY A 1 89 ? -13.501 2.331 36.287 1.00 57.78 89 GLY A C 1
ATOM 713 O O . GLY A 1 89 ? -12.465 1.952 36.828 1.00 57.78 89 GLY A O 1
ATOM 714 N N . TYR A 1 90 ? -13.985 1.716 35.211 1.00 52.34 90 TYR A N 1
ATOM 715 C CA . TYR A 1 90 ? -13.430 0.488 34.648 1.00 52.34 90 TYR A CA 1
ATOM 716 C C . TYR A 1 90 ? -12.896 0.758 33.244 1.00 52.34 90 TYR A C 1
ATOM 718 O O . TYR A 1 90 ? -13.642 0.896 32.278 1.00 52.34 90 TYR A O 1
ATOM 726 N N . SER A 1 91 ? -11.572 0.853 33.139 1.00 48.00 91 SER A N 1
ATOM 727 C CA . SER A 1 91 ? -10.880 0.974 31.860 1.00 48.00 91 SER A CA 1
ATOM 728 C C . SER A 1 91 ? -10.710 -0.419 31.258 1.00 48.00 91 SER A C 1
ATOM 730 O O . SER A 1 91 ? -9.757 -1.123 31.586 1.00 48.00 91 SER A O 1
ATOM 732 N N . TYR A 1 92 ? -11.619 -0.828 30.372 1.00 43.59 92 TYR A N 1
ATOM 733 C CA . TYR A 1 92 ? -11.306 -1.893 29.422 1.00 43.59 92 TYR A CA 1
ATOM 734 C C . TYR A 1 92 ? -10.363 -1.298 28.383 1.00 43.59 92 TYR A C 1
ATOM 736 O O . TYR A 1 92 ? -10.791 -0.651 27.428 1.00 43.59 92 TYR A O 1
ATOM 744 N N . SER A 1 93 ? -9.061 -1.467 28.594 1.00 49.31 93 SER A N 1
ATOM 745 C CA . SER A 1 93 ? -8.085 -1.215 27.542 1.00 49.31 93 SER A CA 1
ATOM 746 C C . SER A 1 93 ? -8.347 -2.241 26.444 1.00 49.31 93 SER A C 1
ATOM 748 O O . SER A 1 93 ? -7.940 -3.395 26.564 1.00 49.31 93 SER A O 1
ATOM 750 N N . ILE A 1 94 ? -9.084 -1.842 25.402 1.00 55.31 94 ILE A N 1
ATOM 751 C CA . ILE A 1 94 ? -9.108 -2.566 24.129 1.00 55.31 94 ILE A CA 1
ATOM 752 C C . ILE A 1 94 ? -7.642 -2.770 23.771 1.00 55.31 94 ILE A C 1
ATOM 754 O O . ILE A 1 94 ? -6.902 -1.790 23.705 1.00 55.31 94 ILE A O 1
ATOM 758 N N . GLY A 1 95 ? -7.220 -4.032 23.674 1.00 50.47 95 GLY A N 1
ATOM 759 C CA . GLY A 1 95 ? -5.830 -4.393 23.441 1.00 50.47 95 GLY A CA 1
ATOM 760 C C . GLY A 1 95 ? -5.319 -3.653 22.216 1.00 50.47 95 GLY A C 1
ATOM 761 O O . GLY A 1 95 ? -5.671 -3.999 21.090 1.00 50.47 95 GLY A O 1
ATOM 762 N N . ASP A 1 96 ? -4.526 -2.613 22.460 1.00 52.22 96 ASP A N 1
ATOM 763 C CA . ASP A 1 96 ? -3.769 -1.888 21.453 1.00 52.22 96 ASP A CA 1
ATOM 764 C C . ASP A 1 96 ? -2.669 -2.847 21.010 1.00 52.22 96 ASP A C 1
ATOM 766 O O . ASP A 1 96 ? -1.560 -2.852 21.536 1.00 52.22 96 ASP A O 1
ATOM 770 N N . ASN A 1 97 ? -3.025 -3.800 20.152 1.00 55.12 97 ASN A N 1
ATOM 771 C CA . ASN A 1 97 ? -2.027 -4.626 19.514 1.00 55.12 97 ASN A CA 1
ATOM 772 C C . ASN A 1 97 ? -1.456 -3.752 18.398 1.00 55.12 97 ASN A C 1
ATOM 774 O O . ASN A 1 97 ? -2.183 -3.502 17.429 1.00 55.12 97 ASN A O 1
ATOM 778 N N . PRO A 1 98 ? -0.214 -3.244 18.515 1.00 56.59 98 PRO A N 1
ATOM 779 C CA . PRO A 1 98 ? 0.348 -2.399 17.480 1.00 56.59 98 PRO A CA 1
ATOM 780 C C . PRO A 1 98 ? 0.333 -3.203 16.183 1.00 56.59 98 PRO A C 1
ATOM 782 O O . PRO A 1 98 ? 0.967 -4.255 16.069 1.00 56.59 98 PRO A O 1
ATOM 785 N N . MET A 1 99 ? -0.466 -2.750 15.218 1.00 67.00 99 MET A N 1
ATOM 786 C CA . MET A 1 99 ? -0.458 -3.328 13.885 1.00 67.00 99 MET A CA 1
ATOM 787 C C . MET A 1 99 ? 0.925 -3.056 13.311 1.00 67.00 99 MET A C 1
ATOM 789 O O . MET A 1 99 ? 1.287 -1.912 13.043 1.00 67.00 99 MET A O 1
ATOM 793 N N . ASN A 1 100 ? 1.726 -4.111 13.194 1.00 75.44 100 ASN A N 1
ATOM 794 C CA . ASN A 1 100 ? 3.054 -4.014 12.618 1.00 75.44 100 ASN A CA 1
ATOM 795 C C . ASN A 1 100 ? 2.929 -3.813 11.112 1.00 75.44 100 ASN A C 1
ATOM 797 O O . ASN A 1 100 ? 2.134 -4.477 10.444 1.00 75.44 100 ASN A O 1
ATOM 801 N N . LYS A 1 101 ? 3.743 -2.904 10.576 1.00 83.06 101 LYS A N 1
ATOM 802 C CA . LYS A 1 101 ? 3.849 -2.713 9.133 1.00 83.06 101 LYS A CA 1
ATOM 803 C C . LYS A 1 101 ? 4.300 -4.031 8.479 1.00 83.06 101 LYS A C 1
ATOM 805 O O . LYS A 1 101 ? 5.272 -4.621 8.958 1.00 83.06 101 LYS A O 1
ATOM 810 N N . PRO A 1 102 ? 3.641 -4.488 7.399 1.00 82.94 102 PRO A N 1
ATOM 811 C CA . PRO A 1 102 ? 4.040 -5.706 6.708 1.00 82.94 102 PRO A CA 1
ATOM 812 C C . PRO A 1 102 ? 5.440 -5.565 6.098 1.00 82.94 102 PRO A C 1
ATOM 814 O O . PRO A 1 102 ? 5.809 -4.518 5.562 1.00 82.94 102 PRO A O 1
ATOM 817 N N . SER A 1 103 ? 6.221 -6.643 6.155 1.00 81.94 103 SER A N 1
ATOM 818 C CA . SER A 1 103 ? 7.561 -6.697 5.569 1.00 81.94 103 SER A CA 1
ATOM 819 C C . SER A 1 103 ? 7.486 -6.892 4.054 1.00 81.94 103 SER A C 1
ATOM 821 O O . SER A 1 103 ? 7.271 -8.001 3.579 1.00 81.94 103 SER A O 1
ATOM 823 N N . PHE A 1 104 ? 7.735 -5.832 3.286 1.00 83.50 104 PHE A N 1
ATOM 824 C CA . PHE A 1 104 ? 7.814 -5.872 1.814 1.00 83.50 104 PHE A CA 1
ATOM 825 C C . PHE A 1 104 ? 9.256 -5.892 1.274 1.00 83.50 104 PHE A C 1
ATOM 827 O O . PHE A 1 104 ? 9.476 -5.948 0.067 1.00 83.50 104 PHE A O 1
ATOM 834 N N . ILE A 1 105 ? 10.257 -5.865 2.162 1.00 82.12 105 ILE A N 1
ATOM 835 C CA . ILE A 1 105 ? 11.685 -5.802 1.805 1.00 82.12 105 ILE A CA 1
ATOM 836 C C . ILE A 1 105 ? 12.073 -6.942 0.862 1.00 82.12 105 ILE A C 1
ATOM 838 O O . ILE A 1 105 ? 12.695 -6.694 -0.165 1.00 82.12 105 ILE A O 1
ATOM 842 N N . SER A 1 106 ? 11.672 -8.179 1.170 1.00 84.19 106 SER A N 1
ATOM 843 C CA . SER A 1 106 ? 12.0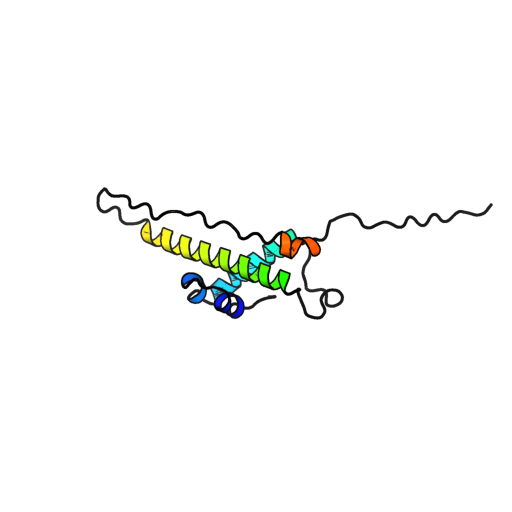13 -9.336 0.333 1.00 84.19 106 SER A CA 1
ATOM 844 C C . SER A 1 106 ? 11.447 -9.206 -1.083 1.00 84.19 106 SER A C 1
ATOM 846 O O . SER A 1 106 ? 12.154 -9.512 -2.036 1.00 84.19 106 SER A O 1
ATOM 848 N N . MET A 1 107 ? 10.220 -8.690 -1.215 1.00 86.00 107 MET A N 1
ATOM 849 C CA . MET A 1 107 ? 9.510 -8.528 -2.493 1.00 86.00 107 MET A CA 1
ATOM 850 C C . MET A 1 107 ? 10.096 -7.399 -3.351 1.00 86.00 107 MET A C 1
ATOM 852 O O . MET A 1 107 ? 10.052 -7.453 -4.575 1.00 86.00 107 MET A O 1
ATOM 856 N N . LEU A 1 108 ? 10.644 -6.361 -2.713 1.00 86.19 108 LEU A N 1
ATOM 857 C CA . LEU A 1 108 ? 11.165 -5.180 -3.405 1.00 86.19 108 LEU A CA 1
ATOM 858 C C . LEU A 1 108 ? 12.685 -5.194 -3.586 1.00 86.19 108 LEU A C 1
ATOM 860 O O . LEU A 1 108 ? 13.191 -4.447 -4.421 1.00 86.19 108 LEU A O 1
ATOM 864 N N . SER A 1 109 ? 13.411 -6.024 -2.830 1.00 84.00 109 SER A N 1
ATOM 865 C CA . SER A 1 109 ? 14.881 -6.049 -2.781 1.00 84.00 109 SER A CA 1
ATOM 866 C C . SER A 1 109 ? 15.541 -6.164 -4.160 1.00 84.00 109 SER A C 1
ATOM 868 O O . SER A 1 109 ? 16.506 -5.453 -4.434 1.00 84.00 109 SER A O 1
ATOM 870 N N . ALA A 1 110 ? 14.980 -6.981 -5.055 1.00 84.50 110 ALA A N 1
ATOM 871 C CA . ALA A 1 110 ? 15.476 -7.177 -6.419 1.00 84.50 110 ALA A CA 1
ATOM 872 C C . ALA A 1 110 ? 15.297 -5.947 -7.331 1.00 84.50 110 ALA A C 1
ATOM 874 O O . ALA A 1 110 ? 15.990 -5.811 -8.339 1.00 84.50 110 ALA A O 1
ATOM 875 N N . TYR A 1 111 ? 14.385 -5.042 -6.972 1.00 84.38 111 TYR A N 1
ATOM 876 C CA . TYR A 1 111 ? 14.016 -3.868 -7.759 1.00 84.38 111 TYR A CA 1
ATOM 877 C C . TYR A 1 111 ? 14.591 -2.574 -7.174 1.00 84.38 111 TYR A C 1
ATOM 879 O O . TYR A 1 111 ? 14.452 -1.515 -7.778 1.00 84.38 111 TYR A O 1
ATOM 887 N N . VAL A 1 112 ? 15.254 -2.612 -6.016 1.00 85.62 112 VAL A N 1
ATOM 888 C CA . VAL A 1 112 ? 15.879 -1.411 -5.453 1.00 85.62 112 VAL A CA 1
ATOM 889 C C . VAL A 1 112 ? 16.984 -0.934 -6.384 1.00 85.62 112 VAL A C 1
ATOM 891 O O . VAL A 1 112 ? 17.956 -1.639 -6.659 1.00 85.62 112 VAL A O 1
ATOM 894 N N . GLN A 1 113 ? 16.851 0.302 -6.860 1.00 80.00 113 GLN A N 1
ATOM 895 C CA . GLN A 1 113 ? 17.908 0.952 -7.607 1.00 80.00 113 GLN A CA 1
ATOM 896 C C . GLN A 1 113 ? 19.008 1.319 -6.611 1.00 80.00 113 GLN A C 1
ATOM 898 O O . GLN A 1 113 ? 18.956 2.355 -5.953 1.00 80.00 113 GLN A O 1
ATOM 903 N N . THR A 1 114 ? 19.995 0.435 -6.460 1.00 61.62 114 THR A N 1
ATOM 904 C CA . THR A 1 114 ? 21.197 0.740 -5.690 1.00 61.62 114 THR A CA 1
ATOM 905 C C . THR A 1 114 ? 21.884 1.916 -6.372 1.00 61.62 114 THR A C 1
ATOM 907 O O . THR A 1 114 ? 22.446 1.810 -7.465 1.00 61.62 114 THR A O 1
ATOM 910 N N . ALA A 1 115 ? 21.767 3.092 -5.760 1.00 52.91 115 ALA A N 1
ATOM 911 C CA . ALA A 1 115 ? 22.480 4.271 -6.201 1.00 52.91 115 ALA A CA 1
ATOM 912 C C . ALA A 1 115 ? 23.985 3.981 -6.086 1.00 52.91 115 ALA A C 1
ATOM 914 O O . ALA A 1 115 ? 24.571 4.083 -5.015 1.00 52.91 115 ALA A O 1
ATOM 915 N N . GLY A 1 116 ? 24.604 3.584 -7.200 1.00 50.28 116 GLY A N 1
ATOM 916 C CA . GLY A 1 116 ? 26.056 3.549 -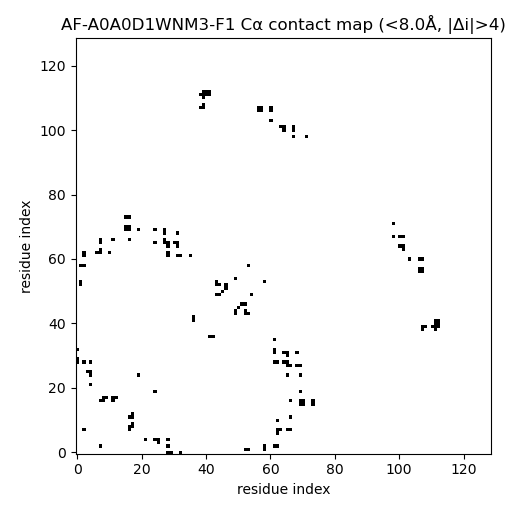7.342 1.00 50.28 116 GLY A CA 1
ATOM 917 C C . GLY A 1 116 ? 26.729 2.183 -7.222 1.00 50.28 116 GLY A C 1
ATOM 918 O O . GLY A 1 116 ? 27.601 1.994 -6.386 1.00 50.28 116 GLY A O 1
ATOM 919 N N . MET A 1 117 ? 26.497 1.294 -8.187 1.00 42.34 117 MET A N 1
ATOM 920 C CA . MET A 1 117 ? 27.635 0.628 -8.835 1.00 42.34 117 MET A CA 1
ATOM 921 C C . MET A 1 117 ? 27.384 0.513 -10.336 1.00 42.34 117 MET A C 1
ATOM 923 O O . MET A 1 117 ? 27.424 -0.557 -10.938 1.00 42.34 117 MET A O 1
ATOM 927 N N . ALA A 1 118 ? 27.136 1.660 -10.973 1.00 47.06 118 ALA A N 1
ATOM 928 C CA . ALA A 1 118 ? 27.436 1.775 -12.388 1.00 47.06 118 ALA A CA 1
ATOM 929 C C . ALA A 1 118 ? 28.932 1.466 -12.535 1.00 47.06 118 ALA A C 1
ATOM 931 O O . ALA A 1 118 ? 29.775 2.302 -12.207 1.00 47.06 118 ALA A O 1
ATOM 932 N N . LYS A 1 119 ? 29.268 0.242 -12.964 1.00 53.69 119 LYS A N 1
ATOM 933 C CA . LYS A 1 119 ? 30.606 -0.107 -13.444 1.00 53.69 119 LYS A CA 1
ATOM 934 C C . LYS A 1 119 ? 30.916 0.857 -14.587 1.00 53.69 119 LYS A C 1
ATOM 936 O O . LYS A 1 119 ? 30.579 0.589 -15.737 1.00 53.69 119 LYS A O 1
ATOM 941 N N . ARG A 1 120 ? 31.520 2.006 -14.274 1.00 49.41 120 ARG A N 1
ATOM 942 C CA . ARG A 1 120 ? 32.192 2.847 -15.260 1.00 49.41 120 ARG A CA 1
ATOM 943 C C . ARG A 1 120 ? 33.267 1.953 -15.866 1.00 49.41 120 ARG A C 1
ATOM 945 O O . ARG A 1 120 ? 34.298 1.727 -15.240 1.00 49.41 120 ARG A O 1
ATOM 952 N N . LYS A 1 121 ? 33.000 1.378 -17.042 1.00 52.84 121 LYS A N 1
ATOM 953 C CA . LYS A 1 121 ? 34.056 0.820 -17.887 1.00 52.84 121 LYS A CA 1
ATOM 954 C C . LYS A 1 121 ? 34.976 1.993 -18.209 1.00 52.84 121 LYS A C 1
ATOM 956 O O . LYS A 1 121 ? 34.624 2.852 -19.012 1.00 52.84 121 LYS A O 1
ATOM 961 N N . VAL A 1 122 ? 36.094 2.084 -17.497 1.00 63.06 122 VAL A N 1
ATOM 962 C CA . VAL A 1 122 ? 37.173 3.003 -17.844 1.00 63.06 122 VAL A CA 1
ATOM 963 C C . VAL A 1 122 ? 37.827 2.409 -19.085 1.00 63.06 122 VAL A C 1
ATOM 965 O O . VAL A 1 122 ? 38.564 1.432 -18.992 1.00 63.06 122 VAL A O 1
ATOM 968 N N . ASP A 1 123 ? 37.481 2.938 -20.254 1.00 57.00 123 ASP A N 1
ATOM 969 C CA . ASP A 1 123 ? 38.130 2.577 -21.510 1.00 57.00 123 ASP A CA 1
ATOM 970 C C . ASP A 1 123 ? 39.494 3.282 -21.536 1.00 57.00 123 ASP A C 1
ATOM 972 O O . ASP A 1 123 ? 39.602 4.473 -21.842 1.00 57.00 123 ASP A O 1
ATOM 976 N N . PHE A 1 124 ? 40.543 2.582 -21.097 1.00 60.91 124 PHE A N 1
ATOM 977 C CA . PHE A 1 124 ? 41.912 3.071 -21.224 1.00 60.91 124 PHE A CA 1
ATOM 978 C C . PHE A 1 124 ? 42.308 3.013 -22.700 1.00 60.91 124 PHE A C 1
ATOM 980 O O . PHE A 1 124 ? 42.812 2.004 -23.190 1.00 60.91 124 PHE A O 1
ATOM 987 N N . ARG A 1 125 ? 42.101 4.118 -23.421 1.00 61.59 125 ARG A N 1
ATOM 988 C CA . ARG A 1 125 ? 42.732 4.319 -24.726 1.00 61.59 125 ARG A CA 1
ATOM 989 C C . ARG A 1 125 ? 44.229 4.512 -24.509 1.00 61.59 125 ARG A C 1
ATOM 991 O O . ARG A 1 125 ? 44.674 5.603 -24.159 1.00 61.59 125 ARG A O 1
ATOM 998 N N . MET A 1 126 ? 44.999 3.445 -24.702 1.00 61.25 126 MET A N 1
ATOM 999 C CA . MET A 1 126 ? 46.451 3.543 -24.807 1.00 61.25 126 MET A CA 1
ATOM 1000 C C . MET A 1 126 ? 46.789 4.412 -26.025 1.00 61.25 126 MET A C 1
ATOM 1002 O O . MET A 1 126 ? 46.435 4.072 -27.153 1.00 61.25 126 MET A O 1
ATOM 1006 N N . ARG A 1 127 ? 47.437 5.561 -25.801 1.00 59.06 127 ARG A N 1
ATOM 1007 C CA . ARG A 1 127 ? 48.079 6.312 -26.885 1.00 59.06 127 ARG A CA 1
ATOM 1008 C C . ARG A 1 127 ? 49.310 5.519 -27.319 1.00 59.06 127 ARG A C 1
ATOM 1010 O O . ARG A 1 127 ? 50.209 5.309 -26.510 1.00 59.06 127 ARG A O 1
ATOM 1017 N N . GLY A 1 128 ? 49.292 5.048 -28.564 1.00 66.19 128 GLY A N 1
ATOM 1018 C CA . GLY A 1 128 ? 50.461 4.485 -29.234 1.00 66.19 128 GLY A CA 1
ATOM 1019 C C . GLY A 1 128 ? 51.549 5.544 -29.423 1.00 66.19 128 GLY A C 1
ATOM 1020 O O . GLY A 1 128 ? 51.227 6.726 -29.548 1.00 66.19 128 GLY A O 1
ATOM 1021 N N . LEU A 1 129 ? 52.791 5.058 -29.360 1.00 53.53 129 LEU A N 1
ATOM 1022 C CA . LEU A 1 129 ? 54.082 5.756 -29.418 1.00 53.53 129 LEU A CA 1
ATOM 1023 C C . LEU A 1 129 ? 54.227 6.735 -30.589 1.00 53.53 129 LEU A C 1
ATOM 1025 O O . LEU A 1 129 ? 53.764 6.393 -31.700 1.00 53.53 129 LEU A O 1
#